Protein AF-A0A7W9DGM6-F1 (afdb_monomer)

Secondary structure (DSSP, 8-state):
-------------------GGGSPB--HHHHHHHH---SEEEE-TT-SSPPSS-EEEEEETTTTEEEEEEE-SSTTPPSSPS-EEEEEEE-TTT--EE-HHHHHHHHHHHTT-

Radius of gyration: 18.91 Å; Cα contacts (8 Å, |Δi|>4): 166; chains: 1; bounding box: 29×69×41 Å

Foldseek 3Di:
DDDDDDDDDDDDDDDDDDDVVPFAWDDPVNVCVVLNAAPDKDWLLPPVVRAQWIWIWRHNLVLQKIFIWTADDHRPDHDDGPTIGTPAIARPVVRHGDDPVSRCVSSVVNVVD

Nearest PDB structures (foldseek):
  4kop-assembly1_C  TM=2.587E-01  e=3.407E+00  Arabidopsis thaliana

Structure (mmCIF, N/CA/C/O backbone):
data_AF-A0A7W9DGM6-F1
#
_entry.id   AF-A0A7W9DGM6-F1
#
loop_
_atom_site.group_PDB
_atom_site.id
_atom_site.type_symbol
_atom_site.label_atom_id
_atom_site.label_alt_id
_atom_site.label_comp_id
_atom_site.label_asym_id
_atom_site.label_entity_id
_atom_site.label_seq_id
_atom_site.pdbx_PDB_ins_code
_atom_site.Cartn_x
_atom_site.Cartn_y
_atom_site.Cartn_z
_atom_site.occupancy
_atom_site.B_iso_or_equiv
_atom_site.auth_seq_id
_atom_site.auth_comp_id
_atom_site.auth_asym_id
_atom_site.auth_atom_id
_atom_site.pdbx_PDB_model_num
ATOM 1 N N . MET A 1 1 ? 2.391 57.586 7.361 1.00 42.59 1 MET A N 1
ATOM 2 C CA . MET A 1 1 ? 2.102 57.314 5.937 1.00 42.59 1 MET A CA 1
ATOM 3 C C . MET A 1 1 ? 2.708 55.971 5.564 1.00 42.59 1 MET A C 1
ATOM 5 O O . MET A 1 1 ? 3.920 55.817 5.591 1.00 42.59 1 MET A O 1
ATOM 9 N N . THR A 1 2 ? 1.835 54.999 5.329 1.00 41.72 2 THR A N 1
ATOM 10 C CA . THR A 1 2 ? 2.081 53.569 5.089 1.00 41.72 2 THR A CA 1
ATOM 11 C C . THR A 1 2 ? 2.574 53.332 3.657 1.00 41.72 2 THR A C 1
ATOM 13 O O . THR A 1 2 ? 2.011 53.912 2.731 1.00 41.72 2 THR A O 1
ATOM 16 N N . LYS A 1 3 ? 3.571 52.461 3.447 1.00 42.47 3 LYS A N 1
ATOM 17 C CA . LYS A 1 3 ? 3.867 51.873 2.128 1.00 42.47 3 LYS A CA 1
ATOM 18 C C . LYS A 1 3 ? 4.066 50.363 2.276 1.00 42.47 3 LYS A C 1
ATOM 20 O O . LYS A 1 3 ? 5.041 49.912 2.863 1.00 42.47 3 LYS A O 1
ATOM 25 N N . ILE A 1 4 ? 3.091 49.620 1.764 1.00 50.53 4 ILE A N 1
ATOM 26 C CA . ILE A 1 4 ? 3.092 48.174 1.498 1.00 50.53 4 ILE A CA 1
ATOM 27 C C . ILE A 1 4 ? 2.962 48.031 -0.031 1.00 50.53 4 ILE A C 1
ATOM 29 O O . ILE A 1 4 ? 2.528 48.984 -0.677 1.00 50.53 4 ILE A O 1
ATOM 33 N N . PHE A 1 5 ? 3.274 46.838 -0.549 1.00 42.06 5 PHE A N 1
ATOM 34 C CA . PHE A 1 5 ? 3.130 46.308 -1.919 1.00 42.06 5 PHE A CA 1
ATOM 35 C C . PHE A 1 5 ? 4.442 46.286 -2.715 1.00 42.06 5 PHE A C 1
ATO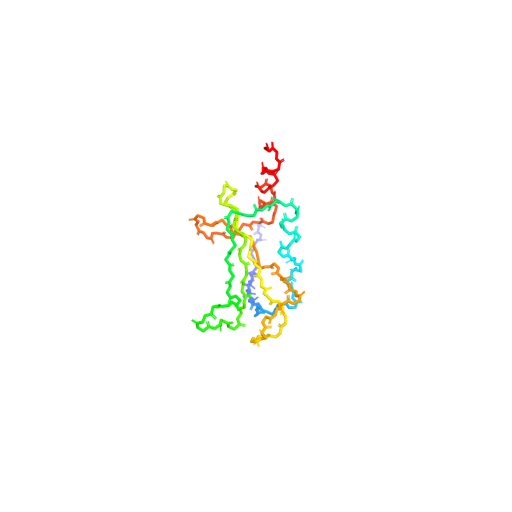M 37 O O . PHE A 1 5 ? 5.099 47.303 -2.871 1.00 42.06 5 PHE A O 1
ATOM 44 N N . GLY A 1 6 ? 4.883 45.159 -3.269 1.00 35.91 6 GLY A N 1
ATOM 45 C CA . GLY A 1 6 ? 4.310 43.816 -3.290 1.00 35.91 6 GLY A CA 1
ATOM 46 C C . GLY A 1 6 ? 5.322 42.864 -3.924 1.00 35.91 6 GLY A C 1
ATOM 47 O O . GLY A 1 6 ? 5.975 43.219 -4.901 1.00 35.91 6 GLY A O 1
ATOM 48 N N . LEU A 1 7 ? 5.479 41.674 -3.347 1.00 39.12 7 LEU A N 1
ATOM 49 C CA . LEU A 1 7 ? 6.322 40.612 -3.887 1.00 39.12 7 LEU A CA 1
ATOM 50 C C . LEU A 1 7 ? 5.396 39.523 -4.431 1.00 39.12 7 LEU A C 1
ATOM 52 O O . LEU A 1 7 ? 4.796 38.768 -3.668 1.00 39.12 7 LEU A O 1
ATOM 56 N N . LEU A 1 8 ? 5.233 39.495 -5.752 1.00 42.06 8 LEU A N 1
ATOM 57 C CA . LEU A 1 8 ? 4.476 38.463 -6.453 1.00 42.06 8 LEU A CA 1
ATOM 58 C C . LEU A 1 8 ? 5.407 37.260 -6.665 1.00 42.06 8 LEU A C 1
ATOM 60 O O . LEU A 1 8 ? 6.246 37.265 -7.565 1.00 42.06 8 LEU A O 1
ATOM 64 N N . LEU A 1 9 ? 5.301 36.248 -5.805 1.00 42.09 9 LEU A N 1
ATOM 65 C CA . LEU A 1 9 ? 6.015 34.985 -5.971 1.00 42.09 9 LEU A CA 1
ATOM 66 C C . LEU A 1 9 ? 5.196 34.082 -6.906 1.00 42.09 9 LEU A C 1
ATOM 68 O O . LEU A 1 9 ? 4.195 33.495 -6.500 1.00 42.09 9 LEU A O 1
ATOM 72 N N . ALA A 1 10 ? 5.606 33.996 -8.171 1.00 49.53 10 ALA A N 1
ATOM 73 C CA . ALA A 1 10 ? 5.074 33.017 -9.111 1.00 49.53 10 ALA A CA 1
ATOM 74 C C . ALA A 1 10 ? 5.642 31.632 -8.761 1.00 49.53 10 ALA A C 1
ATOM 76 O O . ALA A 1 10 ? 6.820 31.359 -8.984 1.00 49.53 10 ALA A O 1
ATOM 77 N N . LEU A 1 11 ? 4.805 30.771 -8.182 1.00 38.19 11 LEU A N 1
ATOM 78 C CA . LEU A 1 11 ? 5.143 29.383 -7.882 1.00 38.19 11 LEU A CA 1
ATOM 79 C C . LEU A 1 11 ? 4.808 28.515 -9.107 1.00 38.19 11 LEU A C 1
ATOM 81 O O . LEU A 1 11 ? 3.668 28.095 -9.297 1.00 38.19 11 LEU A O 1
ATOM 85 N N . SER A 1 12 ? 5.792 28.271 -9.969 1.00 43.22 12 SER A N 1
ATOM 86 C CA . SER A 1 12 ? 5.705 27.254 -11.017 1.00 43.22 12 SER A CA 1
ATOM 87 C C . SER A 1 12 ? 5.920 25.872 -10.392 1.00 43.22 12 SER A C 1
ATOM 89 O O . SER A 1 12 ? 7.025 25.516 -9.992 1.00 43.22 12 SER A O 1
ATOM 91 N N . LEU A 1 13 ? 4.849 25.083 -10.282 1.00 43.28 13 LEU A N 1
ATOM 92 C CA . LEU A 1 13 ? 4.934 23.678 -9.883 1.00 43.28 13 LEU A CA 1
ATOM 93 C C . LEU A 1 13 ? 5.380 22.840 -11.085 1.00 43.28 13 LEU A C 1
ATOM 95 O O . LEU A 1 13 ? 4.573 22.422 -11.913 1.00 43.28 13 LEU A O 1
ATOM 99 N N . THR A 1 14 ? 6.681 22.592 -11.181 1.00 41.03 14 THR A N 1
ATOM 100 C CA . THR A 1 14 ? 7.237 21.520 -12.008 1.00 41.03 14 THR A CA 1
ATOM 101 C C . THR A 1 14 ? 6.843 20.185 -11.380 1.00 41.03 14 THR A C 1
ATOM 103 O O . THR A 1 14 ? 7.290 19.859 -10.284 1.00 41.03 14 THR A O 1
ATOM 106 N N . ILE A 1 15 ? 6.000 19.405 -12.056 1.00 56.75 15 ILE A N 1
ATOM 107 C CA . ILE A 1 15 ? 5.735 18.011 -11.683 1.00 56.75 15 ILE A CA 1
ATOM 108 C C . ILE A 1 15 ? 6.886 17.179 -12.270 1.00 56.75 15 ILE A C 1
ATOM 110 O O . ILE A 1 15 ? 6.984 17.100 -13.498 1.00 56.75 15 ILE A O 1
ATOM 114 N N . PRO A 1 16 ? 7.784 16.577 -11.467 1.00 53.09 16 PRO A N 1
ATOM 115 C CA . PRO A 1 16 ? 8.771 15.669 -12.021 1.00 53.09 16 PRO A CA 1
ATOM 116 C C . PRO A 1 16 ? 8.070 14.391 -12.490 1.00 53.09 16 PRO A C 1
ATOM 118 O O . PRO A 1 16 ? 7.162 13.879 -11.832 1.00 53.09 16 PRO A O 1
ATOM 121 N N . ALA A 1 17 ? 8.496 13.877 -13.644 1.00 51.22 17 ALA A N 1
ATOM 122 C CA . ALA A 1 17 ? 8.091 12.567 -14.132 1.00 51.22 17 ALA A CA 1
ATOM 123 C C . ALA A 1 17 ? 8.402 11.501 -13.067 1.00 51.22 17 ALA A C 1
ATOM 125 O O . ALA A 1 17 ? 9.486 11.500 -12.484 1.00 51.22 17 ALA A O 1
ATOM 126 N N . LEU A 1 18 ? 7.440 10.612 -12.810 1.00 48.88 18 LEU A N 1
ATOM 127 C CA . LEU A 1 18 ? 7.496 9.587 -11.769 1.00 48.88 18 LEU A CA 1
ATOM 128 C C . LEU A 1 18 ? 8.527 8.500 -12.125 1.00 48.88 18 LEU A C 1
ATOM 130 O O . LEU A 1 18 ? 8.182 7.418 -12.596 1.00 48.88 18 LEU A O 1
ATOM 134 N N . ALA A 1 19 ? 9.808 8.797 -11.927 1.00 50.53 19 ALA A N 1
ATOM 135 C CA . ALA A 1 19 ? 10.850 7.789 -11.836 1.00 50.53 19 ALA A CA 1
ATOM 136 C C . ALA A 1 19 ? 10.756 7.128 -10.453 1.00 50.53 19 ALA A C 1
ATOM 138 O O . ALA A 1 19 ? 10.631 7.810 -9.437 1.00 50.53 19 ALA A O 1
ATOM 139 N N . ALA A 1 20 ? 10.820 5.796 -10.401 1.00 53.88 20 ALA A N 1
ATOM 140 C CA . ALA A 1 20 ? 10.801 5.050 -9.140 1.00 53.88 20 ALA A CA 1
ATOM 141 C C . ALA A 1 20 ? 12.002 5.371 -8.218 1.00 53.88 20 ALA A C 1
ATOM 143 O O . ALA A 1 20 ? 11.948 5.045 -7.037 1.00 53.88 20 ALA A O 1
ATOM 144 N N . ASP A 1 21 ? 13.034 6.061 -8.724 1.00 58.38 21 ASP A N 1
ATOM 145 C CA . ASP A 1 21 ? 14.283 6.415 -8.024 1.00 58.38 21 ASP A CA 1
ATOM 146 C C . ASP A 1 21 ? 14.129 7.401 -6.844 1.00 58.38 21 ASP A C 1
ATOM 148 O O . ASP A 1 21 ? 15.118 7.785 -6.226 1.00 58.38 21 ASP A O 1
ATOM 152 N N . GLY A 1 22 ? 12.905 7.795 -6.485 1.00 75.81 22 GLY A N 1
ATOM 153 C CA . GLY A 1 22 ? 12.627 8.620 -5.302 1.00 75.81 22 GLY A CA 1
ATOM 154 C C . GLY A 1 22 ? 11.490 8.108 -4.419 1.00 75.81 22 GLY A C 1
ATOM 155 O O . GLY A 1 22 ?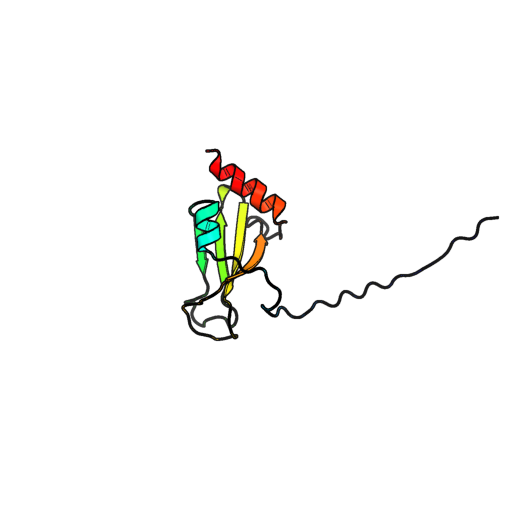 11.128 8.776 -3.451 1.00 75.81 22 GLY A O 1
ATOM 156 N N . LEU A 1 23 ? 10.895 6.955 -4.745 1.00 85.62 23 LEU A N 1
ATOM 157 C CA . LEU A 1 23 ? 9.780 6.421 -3.968 1.00 85.62 23 LEU A CA 1
ATOM 158 C C . LEU A 1 23 ? 10.286 5.619 -2.759 1.00 85.62 23 LEU A C 1
ATOM 160 O O . LEU A 1 23 ? 11.270 4.885 -2.879 1.00 85.62 23 LEU A O 1
ATOM 164 N N . PRO A 1 24 ? 9.611 5.698 -1.597 1.00 93.12 24 PRO A N 1
ATOM 165 C CA . PRO A 1 24 ? 9.984 4.900 -0.438 1.00 93.12 24 PRO A CA 1
ATOM 166 C C . PRO A 1 24 ? 9.865 3.413 -0.769 1.00 93.12 24 PRO A C 1
ATOM 168 O O . PRO A 1 24 ? 8.830 2.976 -1.273 1.00 93.12 24 PRO A O 1
ATOM 171 N N . ILE A 1 25 ? 10.885 2.622 -0.446 1.00 95.00 25 ILE A N 1
ATOM 172 C CA . ILE A 1 25 ? 10.779 1.163 -0.524 1.00 95.00 25 ILE A CA 1
ATOM 173 C C . ILE A 1 25 ? 9.820 0.70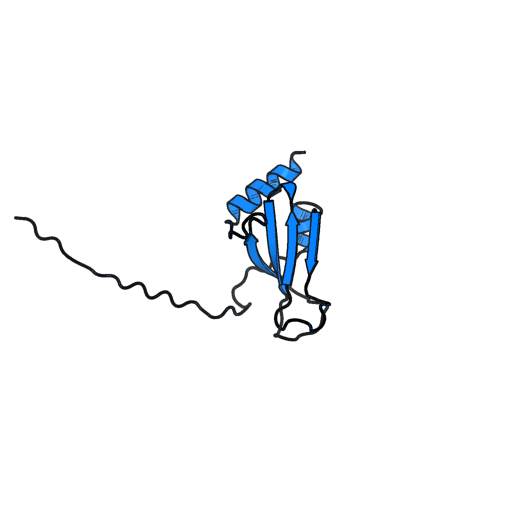2 0.577 1.00 95.00 25 ILE A C 1
ATOM 175 O O . ILE A 1 25 ? 9.982 1.070 1.740 1.00 95.00 25 ILE A O 1
ATOM 179 N N . LEU A 1 26 ? 8.815 -0.083 0.196 1.00 96.50 26 LEU A N 1
ATOM 180 C CA . LEU A 1 26 ? 7.874 -0.707 1.121 1.00 96.50 26 LEU A CA 1
ATOM 181 C C . LEU A 1 26 ? 7.399 -2.023 0.517 1.00 96.50 26 LEU A C 1
ATOM 183 O O . LEU A 1 26 ? 6.697 -2.034 -0.500 1.00 96.50 26 LEU A O 1
ATOM 187 N N . GLN A 1 27 ? 7.784 -3.134 1.138 1.00 97.00 27 GLN A N 1
ATOM 188 C CA . GLN A 1 27 ? 7.399 -4.452 0.649 1.00 97.00 27 GLN A CA 1
ATOM 189 C C . GLN A 1 27 ? 5.949 -4.765 1.046 1.00 97.00 27 GLN A C 1
ATOM 191 O O . GLN A 1 27 ? 5.533 -4.436 2.160 1.00 97.00 27 GLN A O 1
ATOM 196 N N . PRO A 1 28 ? 5.165 -5.451 0.192 1.00 96.81 28 PRO A N 1
ATOM 197 C CA . PRO A 1 28 ? 3.808 -5.857 0.545 1.00 96.81 28 PRO A CA 1
ATOM 198 C C . PRO A 1 28 ? 3.770 -6.672 1.843 1.00 96.81 28 PRO A C 1
ATOM 200 O O . PRO A 1 28 ? 2.913 -6.444 2.694 1.00 96.81 28 PRO A O 1
ATOM 203 N N . ASP A 1 29 ? 4.740 -7.570 2.020 1.00 96.88 29 ASP A N 1
ATOM 204 C CA . ASP A 1 29 ? 4.817 -8.455 3.181 1.00 96.88 29 ASP A CA 1
ATOM 205 C C . ASP A 1 29 ? 5.142 -7.697 4.475 1.00 96.88 29 ASP A C 1
ATOM 207 O O . ASP A 1 29 ? 4.662 -8.084 5.535 1.00 96.88 29 ASP A O 1
ATOM 211 N N . GLU A 1 30 ? 5.863 -6.573 4.406 1.00 97.50 30 GLU A N 1
ATOM 212 C CA . GLU A 1 30 ? 6.105 -5.701 5.565 1.00 97.50 30 GLU A CA 1
ATOM 213 C C . GLU A 1 30 ? 4.808 -5.030 6.032 1.00 97.50 30 GLU A C 1
ATOM 215 O O . GLU A 1 30 ? 4.537 -4.948 7.232 1.00 97.50 30 GLU A O 1
ATOM 220 N N . VAL A 1 31 ? 3.965 -4.590 5.092 1.00 97.19 31 VAL A N 1
ATOM 221 C CA . VAL A 1 31 ? 2.646 -4.014 5.402 1.00 97.19 31 VAL A CA 1
ATOM 222 C C . VAL A 1 31 ? 1.741 -5.073 6.030 1.00 97.19 31 VAL A C 1
ATOM 224 O O . VAL A 1 31 ? 1.097 -4.815 7.048 1.00 97.19 31 VAL A O 1
ATOM 227 N N . ILE A 1 32 ? 1.727 -6.278 5.455 1.00 97.62 32 ILE A N 1
ATOM 228 C CA . ILE A 1 32 ? 0.928 -7.406 5.946 1.00 97.62 32 ILE A CA 1
ATOM 229 C C . ILE A 1 32 ? 1.411 -7.855 7.329 1.00 97.62 32 ILE A C 1
ATOM 231 O O . ILE A 1 32 ? 0.587 -8.114 8.204 1.00 97.62 32 ILE A O 1
ATOM 235 N N . ALA A 1 33 ? 2.723 -7.907 7.560 1.00 97.44 33 ALA A N 1
ATOM 236 C CA . ALA A 1 33 ? 3.289 -8.235 8.864 1.00 97.44 33 ALA A CA 1
ATOM 237 C C . ALA A 1 33 ? 2.925 -7.183 9.923 1.00 97.44 33 ALA A C 1
ATOM 239 O O . ALA A 1 33 ? 2.610 -7.536 11.057 1.00 97.44 33 ALA A O 1
ATOM 240 N N . LYS A 1 34 ? 2.923 -5.894 9.553 1.00 97.00 34 LYS A N 1
ATOM 241 C CA . LYS A 1 34 ? 2.6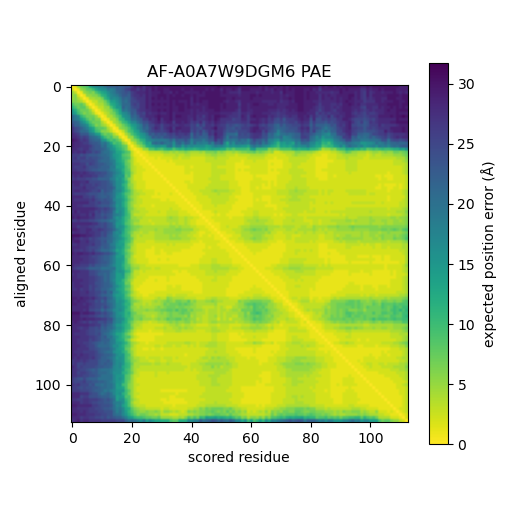39 -4.785 10.476 1.00 97.00 34 LYS A CA 1
ATOM 242 C C . LYS A 1 34 ? 1.152 -4.638 10.816 1.00 97.00 34 LYS A C 1
ATOM 244 O O . LYS A 1 34 ? 0.826 -4.349 11.962 1.00 97.00 34 LYS A O 1
ATOM 249 N N . TYR A 1 35 ? 0.255 -4.802 9.843 1.00 96.62 35 TYR A N 1
ATOM 250 C CA . TYR A 1 35 ? -1.179 -4.492 9.999 1.00 96.62 35 TYR A CA 1
ATOM 251 C C . TYR A 1 35 ? -2.104 -5.706 9.866 1.00 96.62 35 TYR A C 1
ATOM 253 O O . TYR A 1 35 ? -3.329 -5.580 9.929 1.00 96.62 35 TYR A O 1
ATOM 261 N N . GLY A 1 36 ? -1.529 -6.891 9.682 1.00 96.12 36 GLY A N 1
ATOM 262 C CA . GLY A 1 36 ? -2.260 -8.119 9.422 1.00 96.12 36 GLY A CA 1
ATOM 263 C C . GLY A 1 36 ? -2.751 -8.232 7.978 1.00 96.12 36 GLY A C 1
ATOM 264 O O . GLY A 1 36 ? -2.517 -7.379 7.113 1.00 96.12 36 GLY A O 1
ATOM 265 N N . LYS A 1 37 ? -3.465 -9.333 7.722 1.00 96.44 37 LYS A N 1
ATOM 266 C CA . LYS A 1 37 ? -3.982 -9.685 6.397 1.00 96.44 37 LYS A CA 1
ATOM 267 C C . LYS A 1 37 ? -4.959 -8.608 5.874 1.00 96.44 37 LYS A C 1
ATOM 269 O O . LYS A 1 37 ? -5.928 -8.304 6.583 1.00 96.44 37 LYS A O 1
ATOM 274 N N . PRO A 1 38 ? -4.749 -8.068 4.655 1.00 97.56 38 PRO A N 1
ATOM 275 C CA . PRO A 1 38 ? -5.696 -7.168 4.002 1.00 97.56 38 PRO A CA 1
ATOM 276 C C . PRO A 1 38 ? -6.969 -7.914 3.593 1.00 97.56 38 PRO A C 1
ATOM 278 O O . PRO A 1 38 ? -6.966 -9.133 3.405 1.00 97.56 38 PRO A O 1
ATOM 281 N N . ASP A 1 39 ? -8.059 -7.174 3.419 1.00 97.69 39 ASP A N 1
ATOM 282 C CA . ASP A 1 39 ? -9.347 -7.736 3.008 1.00 97.69 39 ASP A CA 1
ATOM 283 C C . ASP A 1 39 ? -9.344 -8.124 1.516 1.00 97.69 39 ASP A C 1
ATOM 285 O O . ASP A 1 39 ? -10.012 -9.080 1.120 1.00 97.69 39 ASP A O 1
ATOM 289 N N . SER A 1 40 ? -8.565 -7.421 0.686 1.00 97.69 40 SER A N 1
ATOM 290 C CA . SER A 1 40 ? -8.280 -7.807 -0.702 1.00 97.69 40 SER A CA 1
ATOM 291 C C . SER A 1 40 ? -6.875 -7.401 -1.144 1.00 97.69 40 SER A C 1
ATOM 293 O O . SER A 1 40 ? -6.317 -6.407 -0.686 1.00 97.69 40 SER A O 1
ATOM 295 N N . VAL A 1 41 ? -6.311 -8.172 -2.078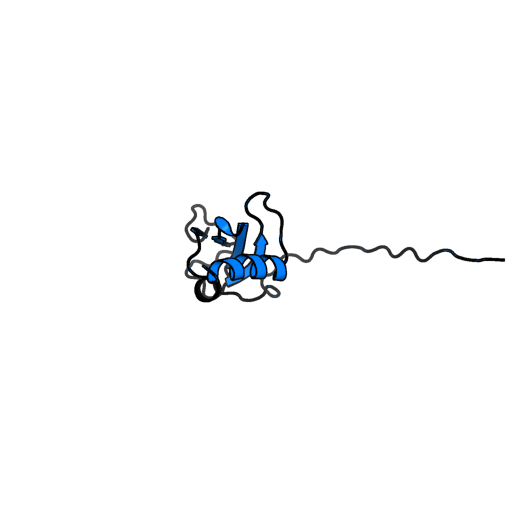 1.00 97.50 41 VAL A N 1
ATOM 296 C CA . VAL A 1 41 ? -5.069 -7.838 -2.786 1.00 97.50 41 VAL A CA 1
ATOM 297 C C . VAL A 1 41 ? -5.367 -7.821 -4.279 1.00 97.50 41 VAL A C 1
ATOM 299 O O . VAL A 1 41 ? -5.775 -8.838 -4.836 1.00 97.50 41 VAL A O 1
ATOM 302 N N . ARG A 1 42 ? -5.160 -6.677 -4.934 1.00 96.00 42 ARG A N 1
ATOM 303 C CA . ARG A 1 42 ? -5.268 -6.545 -6.394 1.00 96.00 42 ARG A CA 1
ATOM 304 C C . ARG A 1 42 ? -3.887 -6.276 -6.970 1.00 96.00 42 ARG A C 1
ATOM 306 O O . ARG A 1 42 ? -3.212 -5.358 -6.522 1.00 96.00 42 ARG A O 1
ATOM 313 N N . SER A 1 43 ? -3.460 -7.050 -7.960 1.00 95.69 43 SER A N 1
ATOM 314 C CA . SER A 1 43 ? -2.161 -6.857 -8.604 1.00 95.69 43 SER A CA 1
ATOM 315 C C . SER A 1 43 ? -2.280 -6.957 -10.113 1.00 95.69 43 SER A C 1
ATOM 317 O O . SER A 1 43 ? -2.954 -7.856 -10.609 1.00 95.69 43 SER A O 1
ATOM 319 N N . SER A 1 44 ? -1.591 -6.066 -10.826 1.00 94.88 44 SER A N 1
ATOM 320 C CA . SER A 1 44 ? -1.540 -6.088 -12.289 1.00 94.88 44 SER A CA 1
ATOM 321 C C . SER A 1 44 ? -0.408 -6.950 -12.864 1.00 94.88 44 SER A C 1
ATOM 323 O O . SER A 1 44 ? -0.212 -7.011 -14.074 1.00 94.88 44 SER A O 1
ATOM 325 N N . GLU A 1 45 ? 0.325 -7.665 -12.006 1.00 92.19 45 GLU A N 1
ATOM 326 C CA . GLU A 1 45 ? 1.500 -8.479 -12.349 1.00 92.19 45 GLU A CA 1
ATOM 327 C C . GLU A 1 45 ? 1.242 -9.503 -13.473 1.00 92.19 45 GLU A C 1
ATOM 329 O O . GLU A 1 45 ? 2.084 -9.717 -14.355 1.00 92.19 45 GLU A O 1
ATOM 334 N N . TYR A 1 46 ? 0.044 -10.090 -13.476 1.00 91.31 46 TYR A N 1
ATOM 335 C CA . TYR A 1 46 ? -0.378 -11.129 -14.418 1.00 91.31 46 TYR A CA 1
ATOM 336 C C . TYR A 1 46 ? -1.537 -10.692 -15.331 1.00 91.31 46 TYR A C 1
ATOM 338 O O . TYR A 1 46 ? -2.154 -11.541 -15.977 1.00 91.31 46 TYR A O 1
ATOM 346 N N . GLU A 1 47 ? -1.843 -9.390 -15.402 1.00 92.12 47 GLU A N 1
ATOM 347 C CA . GLU A 1 47 ? -2.850 -8.862 -16.335 1.00 92.12 47 GLU A CA 1
ATOM 348 C C . GLU A 1 47 ? -2.425 -9.079 -17.804 1.00 92.12 47 GLU A C 1
ATOM 350 O O . GLU A 1 47 ? -1.236 -9.168 -18.124 1.00 92.12 47 GLU A O 1
ATOM 355 N N . LYS A 1 48 ? -3.410 -9.206 -18.707 1.00 92.06 48 LYS A N 1
ATOM 356 C CA . LYS A 1 48 ? -3.210 -9.429 -20.149 1.00 92.06 48 LYS A CA 1
ATOM 357 C C . LYS A 1 48 ? -4.043 -8.414 -20.959 1.00 92.06 48 LYS A C 1
ATOM 359 O O . LYS A 1 48 ? -5.268 -8.510 -20.907 1.00 92.06 48 LYS A O 1
ATOM 364 N N . PRO A 1 49 ? -3.417 -7.494 -21.724 1.00 90.19 49 PRO A N 1
ATOM 365 C CA . PRO A 1 49 ? -1.971 -7.259 -21.799 1.00 90.19 49 PRO A CA 1
ATOM 366 C C . PRO A 1 49 ? -1.411 -6.748 -20.463 1.00 90.19 49 PRO A C 1
ATOM 368 O O . PRO A 1 49 ? -2.108 -6.065 -19.716 1.00 90.19 49 PRO A O 1
ATOM 371 N N . ARG A 1 50 ? -0.149 -7.078 -20.159 1.00 90.69 50 ARG A N 1
ATOM 372 C CA . ARG A 1 50 ? 0.500 -6.598 -18.931 1.00 90.69 50 ARG A CA 1
ATOM 373 C C . ARG A 1 50 ? 0.759 -5.094 -19.057 1.00 90.69 50 ARG A C 1
ATOM 375 O O . ARG A 1 50 ? 1.358 -4.689 -20.059 1.00 90.69 50 ARG A O 1
ATOM 382 N N . PRO A 1 51 ? 0.370 -4.270 -18.070 1.00 90.00 51 PRO A N 1
ATOM 383 C CA . PRO A 1 51 ? 0.668 -2.849 -18.123 1.00 90.00 51 PRO A CA 1
ATOM 384 C C . PRO A 1 51 ? 2.183 -2.597 -18.016 1.00 90.00 51 PRO A C 1
ATOM 386 O O . PRO A 1 51 ? 2.888 -3.355 -17.345 1.00 90.00 51 PRO A O 1
ATOM 389 N N . PRO A 1 52 ? 2.701 -1.510 -18.617 1.00 89.88 52 PRO A N 1
ATOM 390 C CA . PRO A 1 52 ? 4.117 -1.149 -18.510 1.00 89.88 52 PRO A CA 1
ATOM 391 C C . PRO A 1 52 ? 4.578 -0.922 -17.062 1.00 89.88 52 PRO A C 1
ATOM 393 O O . PRO A 1 52 ? 5.716 -1.240 -16.713 1.00 89.88 52 PRO A O 1
ATOM 396 N N . LEU A 1 53 ? 3.680 -0.385 -16.228 1.00 91.19 53 LEU A N 1
ATOM 397 C CA . LEU A 1 53 ? 3.868 -0.168 -14.797 1.00 91.19 53 LEU A CA 1
ATOM 398 C C . LEU A 1 53 ? 2.997 -1.155 -14.022 1.00 91.19 53 LEU A C 1
ATOM 400 O O . LEU A 1 53 ? 1.767 -1.084 -14.071 1.00 91.19 53 LEU A O 1
ATOM 404 N N . VAL A 1 54 ? 3.636 -2.072 -13.299 1.00 95.00 54 VAL A N 1
ATOM 405 C CA . VAL A 1 54 ? 2.925 -3.050 -12.474 1.00 95.00 54 VAL A CA 1
ATOM 406 C C . VAL A 1 54 ? 2.672 -2.488 -11.085 1.00 95.00 54 VAL A C 1
ATOM 408 O O . VAL A 1 54 ? 3.584 -1.999 -10.422 1.00 95.00 54 VAL A O 1
ATOM 411 N N . THR A 1 55 ? 1.429 -2.604 -10.626 1.00 96.12 55 THR A N 1
ATOM 412 C CA . THR A 1 55 ? 0.994 -2.155 -9.309 1.00 96.12 55 THR A CA 1
ATOM 413 C C . THR A 1 55 ? 0.461 -3.312 -8.472 1.00 96.12 55 THR A C 1
ATOM 415 O O . THR A 1 55 ? 0.021 -4.356 -8.973 1.00 96.12 55 THR A O 1
ATOM 418 N N . LYS A 1 56 ? 0.514 -3.125 -7.155 1.00 97.50 56 LYS A N 1
ATOM 419 C CA . LYS A 1 56 ? -0.107 -4.002 -6.166 1.00 97.50 56 LYS A CA 1
ATOM 420 C C . LYS A 1 56 ? -0.811 -3.141 -5.130 1.00 97.50 56 LYS A C 1
ATOM 422 O O . LYS A 1 56 ? -0.217 -2.237 -4.557 1.00 97.50 56 LYS A O 1
ATOM 427 N N . MET A 1 57 ? -2.092 -3.403 -4.929 1.00 98.19 57 MET A N 1
ATOM 428 C CA . MET A 1 57 ? -2.968 -2.683 -4.019 1.00 98.19 57 MET A CA 1
ATOM 429 C C . MET A 1 57 ? -3.380 -3.622 -2.893 1.00 98.19 57 MET A C 1
ATOM 431 O O . MET A 1 57 ? -3.983 -4.666 -3.149 1.00 98.19 57 MET A O 1
ATOM 435 N N . LEU A 1 58 ? -3.048 -3.245 -1.661 1.00 98.44 58 LEU A N 1
ATOM 436 C CA . LEU A 1 58 ? -3.500 -3.915 -0.445 1.00 98.44 58 LEU A CA 1
ATOM 437 C C . LEU A 1 58 ? -4.679 -3.121 0.113 1.00 98.44 58 LEU A C 1
ATOM 439 O O . LEU A 1 58 ? -4.514 -1.965 0.500 1.00 98.44 58 LEU A O 1
ATOM 443 N N . GLU A 1 59 ? -5.869 -3.709 0.121 1.00 98.19 59 GLU A N 1
ATOM 444 C CA . GLU A 1 59 ? -7.093 -3.034 0.549 1.00 98.19 59 GLU A CA 1
ATOM 445 C C . GLU A 1 59 ? -7.536 -3.507 1.934 1.00 98.19 59 GLU A C 1
ATOM 447 O O . GLU A 1 59 ? -7.840 -4.680 2.149 1.00 98.19 59 GLU A O 1
ATOM 452 N N . TYR A 1 60 ? -7.618 -2.553 2.855 1.00 97.88 60 TYR A N 1
ATOM 453 C CA . TYR A 1 60 ? -8.159 -2.673 4.203 1.00 97.88 60 TYR A CA 1
ATOM 454 C C . TYR A 1 60 ? -9.507 -1.946 4.211 1.00 97.88 60 TYR A C 1
ATOM 456 O O . TYR A 1 60 ? -9.602 -0.741 4.459 1.00 97.88 60 TYR A O 1
ATOM 464 N N . LYS A 1 61 ? -10.559 -2.666 3.810 1.00 96.00 61 LYS A N 1
ATOM 465 C CA . LYS A 1 61 ? -11.888 -2.116 3.519 1.00 96.00 61 LYS A CA 1
ATOM 466 C C . LYS A 1 61 ? -12.534 -1.522 4.759 1.00 96.00 61 LYS A C 1
ATOM 468 O O . LYS A 1 61 ? -13.124 -0.454 4.662 1.00 96.00 61 LYS A O 1
ATOM 473 N N . LYS A 1 62 ? -12.415 -2.183 5.915 1.00 95.56 62 LYS A N 1
ATOM 474 C CA . LYS A 1 62 ? -13.009 -1.697 7.177 1.00 95.56 62 LYS A CA 1
ATOM 475 C C . LYS A 1 62 ? -12.343 -0.414 7.670 1.00 95.56 62 LYS A C 1
ATOM 477 O O . LYS A 1 62 ? -12.993 0.426 8.281 1.00 95.56 62 LYS A O 1
ATOM 482 N N . GLU A 1 63 ? -11.048 -0.286 7.415 1.00 97.88 63 GLU A N 1
ATOM 483 C CA . GLU A 1 63 ? -10.229 0.854 7.808 1.00 97.88 63 GLU A CA 1
ATOM 484 C C . GLU A 1 63 ? -10.257 1.966 6.756 1.00 97.88 63 GLU A C 1
ATOM 486 O O . GLU A 1 63 ? -9.735 3.045 7.010 1.00 97.88 63 GLU A O 1
ATOM 491 N N . HIS A 1 64 ? -10.874 1.732 5.595 1.00 97.94 64 HIS A N 1
ATOM 492 C CA . HIS A 1 64 ? -10.879 2.655 4.461 1.00 97.94 64 HIS A CA 1
ATOM 493 C C . HIS A 1 64 ? -9.458 3.094 4.077 1.00 97.94 64 HIS A C 1
ATOM 495 O O . HIS A 1 64 ? -9.178 4.284 3.920 1.00 97.94 64 HIS A O 1
ATOM 501 N N . VAL A 1 65 ? -8.553 2.117 3.960 1.00 98.44 65 VAL A N 1
ATOM 502 C CA . VAL A 1 65 ? -7.168 2.337 3.534 1.00 98.44 65 VAL A CA 1
ATOM 503 C C . VAL A 1 65 ? -6.817 1.374 2.406 1.00 98.44 65 VAL A C 1
ATOM 505 O O . VAL A 1 65 ? -6.950 0.159 2.535 1.00 98.44 65 VAL A O 1
ATOM 508 N N . ARG A 1 66 ? -6.317 1.919 1.301 1.00 98.50 66 ARG A N 1
ATOM 509 C CA . ARG A 1 66 ? -5.639 1.190 0.230 1.00 98.50 66 ARG A CA 1
ATOM 510 C C . ARG A 1 66 ?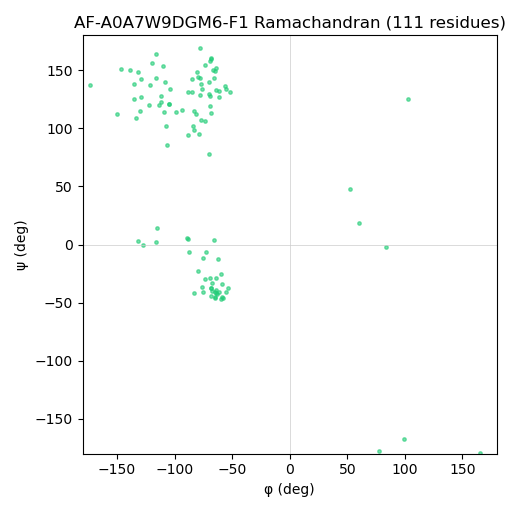 -4.171 1.598 0.226 1.00 98.50 66 ARG A C 1
ATOM 512 O O . ARG A 1 66 ? -3.865 2.779 0.081 1.00 98.50 66 ARG A O 1
ATOM 519 N N . VAL A 1 67 ? -3.275 0.625 0.364 1.00 98.31 67 VAL A N 1
ATOM 520 C CA . VAL A 1 67 ? -1.832 0.822 0.172 1.00 98.31 67 VAL A CA 1
ATOM 521 C C . VAL A 1 67 ? -1.498 0.471 -1.269 1.00 98.31 67 VAL A C 1
ATOM 523 O O . VAL A 1 67 ? -1.669 -0.681 -1.672 1.00 98.31 67 VAL A O 1
ATOM 526 N N . THR A 1 68 ? -1.039 1.450 -2.044 1.00 97.81 68 THR A N 1
ATOM 527 C CA . THR A 1 68 ? -0.719 1.265 -3.463 1.00 97.81 68 THR A CA 1
ATOM 528 C C . THR A 1 68 ? 0.792 1.220 -3.650 1.00 97.81 68 THR A C 1
ATOM 530 O O . THR A 1 68 ? 1.505 2.168 -3.317 1.00 97.81 68 THR A O 1
ATOM 533 N N . LEU A 1 69 ? 1.271 0.111 -4.205 1.00 97.62 69 LEU A N 1
ATOM 534 C CA . LEU A 1 69 ? 2.680 -0.197 -4.405 1.00 97.62 69 LEU A CA 1
ATOM 535 C C . LEU A 1 69 ? 2.996 -0.301 -5.900 1.00 97.62 69 LEU A C 1
ATOM 537 O O . LEU A 1 69 ? 2.196 -0.839 -6.669 1.00 97.62 69 LEU A O 1
ATOM 541 N N . LEU A 1 70 ? 4.177 0.170 -6.293 1.00 96.00 70 LEU A N 1
ATOM 542 C CA . LEU A 1 70 ? 4.750 0.053 -7.632 1.00 96.00 70 LEU A CA 1
ATOM 543 C C . LEU A 1 70 ? 5.842 -1.013 -7.638 1.00 96.00 70 LEU A C 1
ATOM 545 O O . LEU A 1 70 ? 6.715 -1.007 -6.769 1.00 96.00 70 LEU A O 1
ATOM 549 N N . ALA A 1 71 ? 5.833 -1.890 -8.635 1.00 95.69 71 ALA A N 1
ATOM 550 C CA . ALA A 1 71 ? 6.932 -2.812 -8.870 1.00 95.69 71 ALA A CA 1
ATOM 551 C C . ALA A 1 71 ? 8.217 -2.048 -9.236 1.00 95.69 71 ALA A C 1
ATOM 553 O O . ALA A 1 71 ? 8.205 -1.151 -10.077 1.00 95.69 71 ALA A O 1
ATOM 554 N N . GLY A 1 72 ? 9.333 -2.406 -8.605 1.00 91.69 72 GLY A N 1
ATOM 555 C CA . GLY A 1 72 ? 10.652 -1.880 -8.937 1.00 91.69 72 GLY A CA 1
ATOM 556 C C . GLY A 1 72 ? 11.268 -2.519 -10.184 1.00 91.69 72 GLY A C 1
ATOM 557 O O . GLY A 1 72 ? 10.821 -3.556 -10.678 1.00 91.69 72 GLY A O 1
ATOM 558 N N . GLY A 1 73 ? 12.359 -1.919 -10.661 1.00 87.06 73 GLY A N 1
ATOM 559 C CA . GLY A 1 73 ? 13.065 -2.340 -11.870 1.00 87.06 73 GLY A CA 1
ATOM 560 C C . GLY A 1 73 ? 12.702 -1.496 -13.091 1.00 87.06 73 GLY A C 1
ATOM 561 O O . GLY A 1 73 ? 12.120 -0.421 -12.977 1.00 87.06 73 GLY A O 1
ATOM 562 N N . LYS A 1 74 ? 13.092 -1.969 -14.278 1.00 85.19 74 LYS A N 1
ATOM 563 C CA . LYS A 1 74 ? 12.815 -1.271 -15.537 1.00 85.19 74 LYS A CA 1
ATOM 564 C C . LYS A 1 74 ? 11.385 -1.552 -15.995 1.00 85.19 74 LYS A C 1
ATOM 566 O O . LYS A 1 74 ? 10.856 -2.644 -15.779 1.00 85.19 74 LYS A O 1
ATOM 571 N N . VAL A 1 75 ? 10.791 -0.573 -16.674 1.00 84.50 75 VAL A N 1
ATOM 572 C CA . VAL A 1 75 ? 9.489 -0.708 -17.340 1.00 84.50 75 VAL A CA 1
ATOM 573 C C . V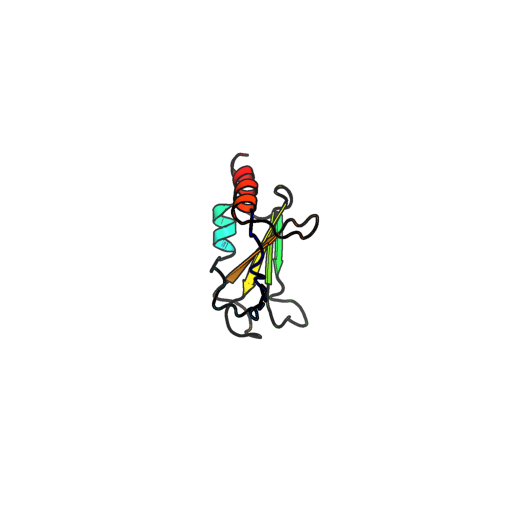AL A 1 75 ? 9.500 -1.942 -18.248 1.00 84.50 75 VAL A C 1
ATOM 575 O O . VAL A 1 75 ? 10.436 -2.135 -19.023 1.00 84.50 75 VAL A O 1
ATOM 578 N N . GLY A 1 76 ? 8.470 -2.785 -18.137 1.00 82.31 76 GLY A N 1
ATOM 579 C CA . GLY A 1 76 ? 8.343 -4.017 -18.923 1.00 82.31 76 GLY A CA 1
ATOM 580 C C . GLY A 1 76 ? 9.090 -5.241 -18.378 1.00 82.31 76 GLY A C 1
ATOM 581 O O . GLY A 1 76 ? 8.939 -6.325 -18.945 1.00 82.31 76 GLY A O 1
ATOM 582 N N . ASN A 1 77 ? 9.841 -5.124 -17.273 1.00 85.38 77 ASN A N 1
ATOM 583 C CA . ASN A 1 77 ? 10.453 -6.288 -16.626 1.00 85.38 77 ASN A CA 1
ATOM 584 C C . ASN A 1 77 ? 9.385 -7.345 -16.270 1.00 85.38 77 ASN A C 1
ATOM 586 O O . ASN A 1 77 ? 8.320 -6.986 -15.751 1.00 85.38 77 ASN A O 1
ATOM 590 N N . PRO A 1 78 ? 9.643 -8.643 -16.518 1.00 86.94 78 PRO A N 1
ATOM 591 C CA . PRO A 1 78 ? 8.725 -9.700 -16.120 1.00 86.94 78 PRO A CA 1
ATOM 592 C C . PRO A 1 78 ? 8.765 -9.938 -14.597 1.00 86.94 78 PRO A C 1
ATOM 594 O O . PRO A 1 78 ? 9.794 -9.682 -13.969 1.00 86.94 78 PRO A O 1
ATOM 597 N N . PRO A 1 79 ? 7.676 -10.454 -13.998 1.00 86.38 79 PRO A N 1
ATOM 598 C CA . PRO A 1 79 ? 7.690 -10.943 -12.622 1.00 86.38 79 PRO A CA 1
ATOM 599 C C . PRO A 1 79 ? 8.543 -12.216 -12.456 1.00 86.38 79 PRO A C 1
ATOM 601 O O . PRO A 1 79 ? 8.762 -12.923 -13.444 1.00 86.38 79 PRO A O 1
ATOM 604 N N . PRO A 1 80 ? 8.977 -12.553 -11.222 1.00 91.19 80 PRO A N 1
ATOM 605 C CA . PRO A 1 80 ? 8.676 -11.864 -9.960 1.00 91.19 80 PRO A CA 1
ATOM 606 C C . PRO A 1 80 ? 9.524 -10.601 -9.735 1.00 91.19 80 PRO A C 1
ATOM 608 O O . PRO A 1 80 ? 10.710 -10.554 -10.063 1.00 91.19 80 PRO A O 1
ATOM 611 N N . TYR A 1 81 ? 8.921 -9.577 -9.126 1.00 90.69 81 TYR A N 1
ATOM 612 C CA . TYR A 1 81 ? 9.605 -8.321 -8.797 1.00 90.69 81 TYR A CA 1
ATOM 613 C C . TYR A 1 81 ? 10.340 -8.416 -7.459 1.00 90.69 81 TYR A C 1
ATOM 615 O O . TYR A 1 81 ? 9.765 -8.833 -6.456 1.00 90.69 81 TYR A O 1
ATOM 623 N N . LYS A 1 82 ? 11.613 -7.995 -7.443 1.00 91.50 82 LYS A N 1
ATOM 624 C CA . LYS A 1 82 ? 12.475 -8.027 -6.245 1.00 91.50 82 LYS A CA 1
ATOM 625 C C . LYS A 1 82 ? 12.219 -6.878 -5.267 1.00 91.50 82 LYS A C 1
ATOM 627 O O . LYS A 1 82 ? 12.590 -6.981 -4.104 1.00 91.50 82 LYS A O 1
ATOM 632 N N . SER A 1 83 ? 11.647 -5.773 -5.735 1.00 93.56 83 SER A N 1
ATOM 633 C CA . SER A 1 83 ? 11.366 -4.605 -4.905 1.00 93.56 83 SER A CA 1
ATOM 634 C C . SER A 1 83 ? 10.011 -4.004 -5.229 1.00 93.56 83 SER A C 1
ATOM 636 O O . SER A 1 83 ? 9.536 -4.074 -6.364 1.00 93.56 83 SER A O 1
ATOM 638 N N . TRP A 1 84 ? 9.409 -3.407 -4.207 1.00 96.25 84 TRP A N 1
ATOM 639 C CA . TRP A 1 84 ? 8.171 -2.654 -4.295 1.00 96.25 84 TRP A CA 1
ATOM 640 C C . TRP A 1 84 ? 8.369 -1.297 -3.633 1.00 96.25 84 TRP A 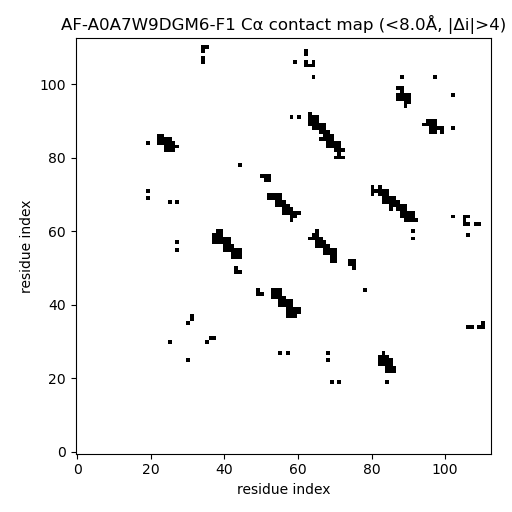C 1
ATOM 642 O O . TRP A 1 84 ? 9.067 -1.177 -2.624 1.00 96.25 84 TRP A O 1
ATOM 652 N N . HIS A 1 85 ? 7.755 -0.278 -4.219 1.00 96.12 85 HIS A N 1
ATOM 653 C CA . HIS A 1 85 ? 7.849 1.094 -3.748 1.00 96.12 85 HIS A CA 1
ATOM 654 C C . HIS A 1 85 ? 6.458 1.621 -3.424 1.00 96.12 85 HIS A C 1
ATOM 656 O O . HIS A 1 85 ? 5.514 1.398 -4.182 1.00 96.12 85 HIS A O 1
ATOM 662 N N . LEU A 1 86 ? 6.320 2.331 -2.312 1.00 96.81 86 LEU A N 1
ATOM 663 C CA . LEU A 1 86 ? 5.079 2.986 -1.935 1.00 96.81 86 LEU A CA 1
ATOM 664 C C . LEU A 1 86 ? 4.793 4.148 -2.891 1.00 96.81 86 LEU A C 1
ATOM 666 O O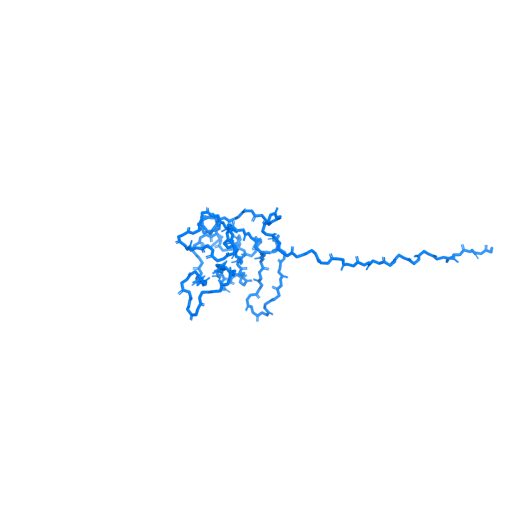 . LEU A 1 86 ? 5.553 5.109 -2.946 1.00 96.81 86 LEU A O 1
ATOM 670 N N . ILE A 1 87 ? 3.664 4.079 -3.599 1.00 95.19 87 ILE A N 1
ATOM 671 C CA . ILE A 1 87 ? 3.134 5.216 -4.365 1.00 95.19 87 ILE A CA 1
ATOM 672 C C . ILE A 1 87 ? 2.330 6.127 -3.436 1.00 95.19 87 ILE A C 1
ATOM 674 O O . ILE A 1 87 ? 2.428 7.347 -3.518 1.00 95.19 87 ILE A O 1
ATOM 678 N N . GLY A 1 88 ? 1.530 5.539 -2.544 1.00 96.38 88 GLY A N 1
ATOM 679 C CA . GLY A 1 88 ? 0.752 6.297 -1.576 1.00 96.38 88 GLY A CA 1
ATOM 680 C C . GLY A 1 88 ? -0.345 5.490 -0.897 1.00 96.38 88 GLY A C 1
ATOM 681 O O . GLY A 1 88 ? -0.543 4.300 -1.165 1.00 96.38 88 GLY A O 1
ATOM 682 N N . TYR A 1 89 ? -1.064 6.186 -0.022 1.00 98.12 89 TYR A N 1
ATOM 683 C CA . TYR A 1 89 ? -2.244 5.691 0.670 1.00 98.12 89 TYR A CA 1
ATOM 684 C C . TYR A 1 89 ? -3.485 6.372 0.103 1.00 98.12 89 TYR A C 1
ATOM 686 O O . TYR A 1 89 ? -3.468 7.571 -0.177 1.00 98.12 89 TYR A O 1
ATOM 694 N N . GLN A 1 90 ? -4.563 5.615 -0.069 1.00 98.31 90 GLN A N 1
ATOM 695 C CA . GLN A 1 90 ? -5.826 6.131 -0.597 1.00 98.31 90 GLN A CA 1
ATOM 696 C C . GLN A 1 90 ? -7.008 5.687 0.262 1.00 98.31 90 GLN A C 1
ATOM 698 O O . GLN A 1 90 ? -6.993 4.579 0.801 1.00 98.31 90 GLN A O 1
ATOM 703 N N . ASP A 1 91 ? -8.051 6.512 0.341 1.00 97.69 91 ASP A N 1
ATOM 704 C CA . ASP A 1 91 ? -9.368 6.070 0.798 1.00 97.69 91 ASP A CA 1
ATOM 705 C C . ASP A 1 91 ? -10.111 5.439 -0.395 1.00 97.69 91 ASP A C 1
ATOM 707 O O . ASP A 1 91 ? -10.388 6.115 -1.387 1.00 97.69 91 ASP A O 1
ATOM 711 N N . PRO A 1 92 ? -10.422 4.132 -0.373 1.00 95.94 92 PRO A N 1
ATOM 712 C CA . PRO A 1 92 ? -11.025 3.458 -1.518 1.00 95.94 92 PRO A CA 1
ATOM 713 C C . PRO A 1 92 ? -12.497 3.837 -1.755 1.00 95.94 92 PRO A C 1
ATOM 715 O O . PRO A 1 92 ? -13.061 3.397 -2.755 1.00 95.94 92 PRO A O 1
ATOM 718 N N . ARG A 1 93 ? -13.136 4.610 -0.862 1.00 96.19 93 ARG A N 1
ATOM 719 C CA . ARG A 1 93 ? -14.540 5.035 -1.015 1.00 96.19 93 ARG A CA 1
ATOM 720 C C . ARG A 1 93 ? -14.704 6.159 -2.032 1.00 96.19 93 ARG A C 1
ATOM 722 O O . ARG A 1 93 ? -15.692 6.176 -2.758 1.00 96.19 93 ARG A O 1
ATOM 729 N N . ASP A 1 94 ? -13.738 7.070 -2.082 1.00 96.06 94 ASP A N 1
ATOM 730 C CA . ASP A 1 94 ? -13.743 8.248 -2.958 1.00 96.06 94 ASP A CA 1
ATOM 731 C C . ASP A 1 94 ? -12.458 8.387 -3.797 1.00 96.06 94 ASP A C 1
ATOM 733 O O . ASP A 1 94 ? -12.348 9.292 -4.620 1.00 96.06 94 ASP A O 1
ATOM 737 N N . ASN A 1 95 ? -11.509 7.458 -3.642 1.00 94.50 95 ASN A N 1
ATOM 738 C CA . ASN A 1 95 ? -10.179 7.464 -4.257 1.00 94.50 95 ASN A CA 1
ATOM 739 C C . ASN A 1 95 ? -9.312 8.681 -3.883 1.00 94.50 95 ASN A C 1
ATOM 741 O O . ASN A 1 95 ? -8.324 8.961 -4.569 1.00 94.50 95 ASN A O 1
ATOM 745 N N . SER A 1 96 ? -9.637 9.386 -2.796 1.00 97.00 96 SER A N 1
ATOM 746 C CA . SER A 1 96 ? -8.798 10.464 -2.274 1.00 97.00 96 SER A CA 1
ATOM 747 C C . SER A 1 96 ? -7.458 9.923 -1.773 1.00 97.00 96 SER A C 1
ATOM 749 O O . SER A 1 96 ? -7.370 8.828 -1.216 1.00 97.00 96 SER A O 1
ATOM 751 N N . VAL A 1 97 ? -6.385 10.689 -1.981 1.00 97.38 97 VAL A N 1
ATOM 752 C CA . VAL A 1 97 ? -5.077 10.394 -1.385 1.00 97.38 97 VAL A CA 1
ATOM 753 C C . VAL A 1 97 ? -5.104 10.841 0.074 1.00 97.38 97 VAL A C 1
ATOM 755 O O . VAL A 1 97 ? -5.457 11.983 0.363 1.00 97.38 97 VAL A O 1
ATOM 758 N N . ILE A 1 98 ? -4.714 9.951 0.985 1.00 97.56 98 ILE A N 1
ATOM 759 C CA . ILE A 1 98 ? -4.627 10.233 2.422 1.00 97.56 98 ILE A CA 1
ATOM 760 C C . ILE A 1 98 ? -3.166 10.266 2.871 1.00 97.56 98 ILE A C 1
ATOM 762 O O . ILE A 1 98 ? -2.293 9.646 2.258 1.00 97.56 98 ILE A O 1
ATOM 766 N N . THR A 1 99 ? -2.887 11.001 3.947 1.00 97.44 99 THR A N 1
ATOM 767 C CA . THR A 1 99 ? -1.531 11.074 4.498 1.00 97.44 99 THR A CA 1
ATOM 768 C C . THR A 1 99 ? -1.118 9.739 5.111 1.00 97.44 99 THR A C 1
ATOM 770 O O . THR A 1 99 ? -1.956 8.904 5.470 1.00 97.44 99 THR A O 1
ATOM 773 N N . LYS A 1 100 ? 0.195 9.541 5.262 1.00 95.94 100 LYS A N 1
ATOM 774 C CA . LYS A 1 100 ? 0.733 8.360 5.940 1.00 95.94 100 LYS A CA 1
ATOM 775 C C . LYS A 1 100 ? 0.211 8.280 7.373 1.00 95.94 100 LYS A C 1
ATOM 777 O O . LYS A 1 100 ? -0.242 7.222 7.784 1.00 95.94 100 LYS A O 1
ATOM 782 N N . GLU A 1 101 ? 0.222 9.386 8.108 1.00 97.62 101 GLU A N 1
ATOM 783 C CA . GLU A 1 101 ? -0.178 9.442 9.518 1.00 97.62 101 GLU A CA 1
ATOM 784 C C . GLU A 1 101 ? -1.646 9.040 9.694 1.00 97.62 101 GLU A C 1
ATOM 786 O O . GLU A 1 101 ? -1.982 8.282 10.604 1.00 97.62 101 GLU A O 1
ATOM 791 N N . GLU A 1 102 ? -2.520 9.498 8.794 1.00 98.06 102 GLU A N 1
ATOM 792 C CA . GLU A 1 102 ? -3.935 9.131 8.805 1.00 98.06 102 GLU A CA 1
ATOM 793 C C . GLU A 1 102 ? -4.131 7.650 8.453 1.00 98.06 102 GLU A C 1
ATOM 795 O O . GLU A 1 102 ? -4.868 6.944 9.144 1.00 98.06 102 GLU A O 1
ATOM 800 N N . ALA A 1 103 ? -3.434 7.143 7.431 1.00 97.75 103 ALA A N 1
ATOM 801 C CA . ALA A 1 103 ? -3.474 5.725 7.081 1.00 97.75 103 ALA A CA 1
ATOM 802 C C . ALA A 1 103 ? -2.988 4.839 8.242 1.00 97.75 103 ALA A C 1
ATOM 804 O O . ALA A 1 103 ? -3.659 3.874 8.610 1.00 97.75 103 ALA A O 1
ATOM 805 N N . GLU A 1 104 ? -1.862 5.190 8.868 1.00 97.12 104 GLU A N 1
ATOM 806 C CA . GLU A 1 104 ? -1.312 4.464 10.013 1.00 97.12 104 GLU A CA 1
ATOM 807 C C . GLU A 1 104 ? -2.260 4.507 11.213 1.00 97.12 104 GLU A C 1
ATOM 809 O O . GLU A 1 104 ? -2.497 3.471 11.831 1.00 97.12 104 GLU A O 1
ATOM 814 N N . LYS A 1 105 ? -2.867 5.661 11.516 1.00 97.81 105 LYS A N 1
ATOM 815 C CA . LYS A 1 105 ? -3.864 5.791 12.586 1.00 97.81 105 LYS A CA 1
ATOM 816 C C . LYS A 1 105 ? -5.056 4.855 12.370 1.00 97.81 105 LYS A C 1
ATOM 818 O O . LYS A 1 105 ? -5.466 4.169 13.310 1.00 97.81 105 LYS A O 1
ATOM 823 N N . ARG A 1 106 ? -5.601 4.799 11.148 1.00 97.31 106 ARG A N 1
ATOM 824 C CA . ARG A 1 106 ? -6.724 3.911 10.797 1.00 97.31 106 ARG A CA 1
ATOM 825 C C . ARG A 1 106 ? -6.330 2.438 10.900 1.00 97.31 106 ARG A C 1
ATOM 827 O O . ARG A 1 106 ? -7.045 1.659 11.528 1.00 97.31 106 ARG A O 1
ATOM 834 N N . LEU A 1 107 ? -5.170 2.071 10.354 1.00 97.44 107 LEU A N 1
ATOM 835 C CA . LEU A 1 107 ? -4.670 0.694 10.359 1.00 97.44 107 LEU A CA 1
ATOM 836 C C . LEU A 1 107 ? -4.280 0.205 11.761 1.00 97.44 107 LEU A C 1
ATOM 838 O O . LEU A 1 107 ? -4.564 -0.936 12.107 1.00 97.44 107 LEU A O 1
ATOM 842 N N . LEU A 1 108 ? -3.702 1.053 12.615 1.00 96.31 108 LEU A N 1
ATOM 843 C CA . LEU A 1 108 ? -3.427 0.707 14.017 1.00 96.31 108 LEU A CA 1
ATOM 844 C C . LEU A 1 108 ? -4.715 0.454 14.812 1.00 96.31 108 LEU A C 1
ATOM 846 O O . LEU A 1 108 ? -4.717 -0.351 15.741 1.00 96.31 108 LEU A O 1
ATOM 850 N N . GLY A 1 109 ? -5.826 1.098 14.436 1.00 93.00 109 GLY A N 1
ATOM 851 C CA . GLY A 1 109 ? -7.149 0.814 14.996 1.00 93.00 109 GLY A CA 1
ATOM 852 C C . GLY A 1 109 ? -7.611 -0.631 14.773 1.00 93.00 109 GLY A C 1
ATOM 853 O O . GLY A 1 109 ? -8.379 -1.151 15.582 1.00 93.00 109 GLY A O 1
ATOM 854 N N . ARG A 1 110 ? -7.109 -1.303 13.727 1.00 90.69 110 ARG A N 1
ATOM 855 C CA . ARG A 1 110 ? -7.392 -2.716 13.434 1.00 90.69 110 ARG A CA 1
ATOM 856 C C . ARG A 1 110 ? -6.786 -3.664 14.465 1.00 90.69 110 ARG A C 1
ATOM 858 O O . ARG A 1 110 ? -7.421 -4.651 14.805 1.00 90.69 110 ARG A O 1
ATOM 865 N N . LEU A 1 111 ? -5.589 -3.352 14.966 1.00 90.50 111 LEU A N 1
ATOM 866 C CA . LEU A 1 111 ? -4.826 -4.213 15.882 1.00 90.50 111 LEU A CA 1
ATOM 867 C C . LEU A 1 111 ? -5.366 -4.215 17.320 1.00 90.50 111 LEU A C 1
ATOM 869 O O . LEU A 1 111 ? -4.929 -5.013 18.140 1.00 90.50 111 LEU A O 1
ATOM 873 N N . LYS A 1 112 ? -6.275 -3.292 17.647 1.00 82.94 112 LYS A N 1
ATOM 874 C CA . LYS A 1 112 ? -6.871 -3.154 18.986 1.00 82.94 112 LYS A CA 1
ATOM 875 C C . LYS A 1 112 ? -8.131 -4.006 19.186 1.00 82.94 112 LYS A C 1
ATOM 877 O O . LYS A 1 112 ? -8.801 -3.844 20.202 1.00 82.94 112 LYS A O 1
ATOM 882 N N . LYS A 1 113 ? -8.492 -4.828 18.202 1.00 60.12 113 LYS A N 1
ATOM 883 C CA . LYS A 1 113 ? -9.657 -5.718 18.222 1.00 60.12 113 LYS A CA 1
ATOM 884 C C . LYS A 1 113 ? -9.204 -7.157 18.378 1.00 60.12 113 LYS A C 1
ATOM 886 O O . LYS A 1 113 ? -9.946 -7.899 19.050 1.00 60.12 113 LYS A O 1
#

Solvent-accessible surface area (backbone atoms only — not comparable to full-atom values): 7084 Å² total; per-residue (Å²): 138,90,86,82,88,82,85,85,79,81,81,80,82,80,78,76,79,91,59,74,93,77,45,53,77,45,50,71,66,59,52,33,71,74,62,43,85,58,79,43,78,51,64,38,77,80,43,85,80,58,57,60,73,35,41,38,35,41,28,32,70,94,55,45,35,27,45,35,28,34,56,48,80,62,79,66,64,72,78,85,65,92,43,31,22,44,77,48,37,26,27,73,89,81,66,46,80,46,55,68,69,59,46,49,56,38,45,57,59,61,76,78,112

Sequence (113 aa):
MTKIFGLLLALSLTIPALAADGLPILQPDEVIAKYGKPDSVRSSEYEKPRPPLVTKMLEYKKEHVRVTLLAGGKVGNPPPYKSWHLIGYQDPRDNSVITKEEAEKRLLGRLKK

pLDDT: mean 85.16, std 19.57, range [35.91, 98.5]

Mean predicted aligned error: 9.44 Å